Protein AF-A0A9W6GUS7-F1 (afdb_monomer_lite)

pLDDT: mean 94.88, std 3.99, range [69.62, 98.56]

Radius of gyration: 16.88 Å; chains: 1; bounding box: 33×35×52 Å

Foldseek 3Di:
DALCLLQVLLVVLVVVLVVLVVLLVVCVVCVPDPSCLQQVASPLSVVLNVLSNVLSVLSVVLSVLCVVLVQDDDPQLSVLQSQLSVLQSVLSVCCRRPVCCVVPNDPVSVVSNVSSVVSNCSSSVVSVVSSVVSVVVD

Structure (mmCIF, N/CA/C/O backbone):
data_AF-A0A9W6GUS7-F1
#
_entry.id   AF-A0A9W6GUS7-F1
#
loop_
_atom_site.group_PDB
_atom_site.id
_atom_site.type_symbol
_atom_site.label_atom_id
_atom_site.label_alt_id
_atom_site.label_comp_id
_atom_site.label_asym_id
_atom_site.label_entity_id
_atom_site.label_seq_id
_atom_site.pdbx_PDB_ins_code
_atom_site.Cartn_x
_atom_site.Cartn_y
_atom_site.Cartn_z
_atom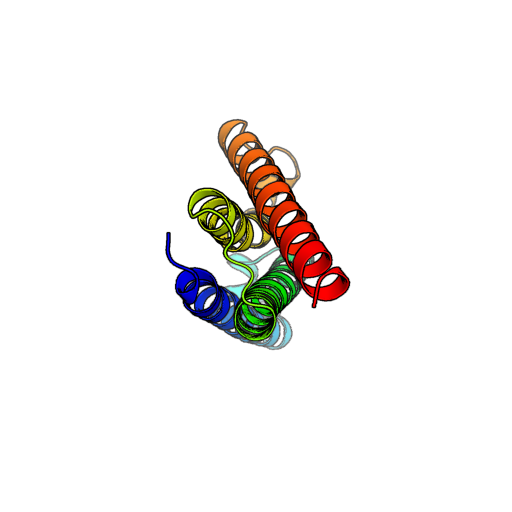_site.occupancy
_atom_site.B_iso_or_equiv
_atom_site.auth_seq_id
_atom_site.auth_comp_id
_atom_site.auth_asym_id
_atom_site.auth_atom_id
_atom_site.pdbx_PDB_model_num
ATOM 1 N N . MET A 1 1 ? -16.287 6.854 3.963 1.00 85.75 1 MET A N 1
ATOM 2 C CA . MET A 1 1 ? -15.880 5.491 3.563 1.00 85.75 1 MET A CA 1
ATOM 3 C C . MET A 1 1 ? -16.181 4.536 4.709 1.00 85.75 1 MET A C 1
ATOM 5 O O . MET A 1 1 ? -16.048 4.957 5.853 1.00 85.75 1 MET A O 1
ATOM 9 N N . SER A 1 2 ? -16.657 3.323 4.426 1.00 95.12 2 SER A N 1
ATOM 10 C CA . SER A 1 2 ? -17.028 2.323 5.440 1.00 95.12 2 SER A CA 1
ATOM 11 C C . SER A 1 2 ? -15.828 1.483 5.881 1.00 95.12 2 SER A C 1
ATOM 13 O O . SER A 1 2 ? -14.863 1.342 5.137 1.00 95.12 2 SER A O 1
ATOM 15 N N . LEU A 1 3 ? -15.918 0.852 7.057 1.00 95.06 3 LEU A N 1
ATOM 16 C CA . LEU A 1 3 ? -14.873 -0.046 7.567 1.00 95.06 3 LEU A CA 1
ATOM 17 C C . LEU A 1 3 ? -14.612 -1.249 6.643 1.00 95.06 3 LEU A C 1
ATOM 19 O O . LEU A 1 3 ? -13.474 -1.683 6.504 1.00 95.06 3 LEU A O 1
ATOM 23 N N . SER A 1 4 ? -15.646 -1.749 5.958 1.00 96.38 4 SER A N 1
ATOM 24 C CA . SER A 1 4 ? -15.526 -2.829 4.967 1.00 96.38 4 SER A CA 1
ATOM 25 C C . SER A 1 4 ? -14.575 -2.502 3.815 1.00 96.38 4 SER A C 1
ATOM 27 O O . SER A 1 4 ? -14.070 -3.420 3.171 1.00 96.38 4 SER A O 1
ATOM 29 N N . ALA A 1 5 ? -14.289 -1.221 3.571 1.00 97.38 5 ALA A N 1
ATOM 30 C CA . ALA A 1 5 ? -13.347 -0.825 2.541 1.00 97.38 5 ALA A CA 1
ATOM 31 C C . ALA A 1 5 ? -11.929 -1.345 2.809 1.00 97.38 5 ALA A C 1
ATOM 33 O O . ALA A 1 5 ? -11.251 -1.710 1.856 1.00 97.38 5 ALA A O 1
ATOM 34 N N . PHE A 1 6 ? -11.511 -1.474 4.074 1.00 97.38 6 PHE A N 1
ATOM 35 C CA . PHE A 1 6 ? -10.240 -2.122 4.397 1.00 97.38 6 PHE A CA 1
ATOM 36 C C . PHE A 1 6 ? -10.187 -3.560 3.871 1.00 97.38 6 PHE A C 1
ATOM 38 O O . PHE A 1 6 ? -9.228 -3.929 3.208 1.00 97.38 6 PHE A O 1
ATOM 45 N N . ALA A 1 7 ? -11.235 -4.358 4.081 1.00 97.69 7 ALA A N 1
ATOM 46 C CA . ALA A 1 7 ? -11.260 -5.738 3.597 1.00 97.69 7 ALA A CA 1
ATOM 47 C C . ALA A 1 7 ? -11.274 -5.819 2.061 1.00 97.69 7 ALA A C 1
ATOM 49 O O . ALA A 1 7 ? -10.556 -6.629 1.479 1.00 97.69 7 ALA A O 1
ATOM 50 N N . VAL A 1 8 ? -12.063 -4.964 1.399 1.00 98.38 8 VAL A N 1
ATOM 51 C CA . VAL A 1 8 ? -12.155 -4.943 -0.071 1.00 98.38 8 VAL A CA 1
ATOM 52 C C . VAL A 1 8 ? -10.824 -4.529 -0.693 1.00 98.38 8 VAL A C 1
ATOM 54 O O . VAL A 1 8 ? -10.319 -5.215 -1.576 1.00 98.38 8 VAL A O 1
ATOM 57 N N . VAL A 1 9 ? -10.228 -3.436 -0.217 1.00 98.19 9 VAL A N 1
ATOM 58 C CA . VAL A 1 9 ? -8.949 -2.945 -0.743 1.00 98.19 9 VAL A CA 1
ATOM 59 C C . VAL A 1 9 ? -7.814 -3.901 -0.376 1.00 98.19 9 VAL A C 1
ATOM 61 O O . VAL A 1 9 ? -6.960 -4.166 -1.212 1.00 98.19 9 VAL A O 1
ATOM 64 N N . GLY A 1 10 ? -7.855 -4.519 0.807 1.00 98.19 10 GLY A N 1
ATOM 65 C CA . GLY A 1 10 ? -6.908 -5.564 1.197 1.00 98.19 10 GLY A CA 1
ATOM 66 C C . GLY A 1 10 ? -6.946 -6.763 0.250 1.00 98.19 10 GLY A C 1
ATOM 67 O O . GLY A 1 10 ? -5.896 -7.254 -0.158 1.00 98.19 10 GLY A O 1
ATOM 68 N N . ALA A 1 11 ? -8.139 -7.188 -0.179 1.00 98.56 11 ALA A N 1
ATOM 69 C CA . ALA A 1 11 ? -8.291 -8.248 -1.173 1.00 98.56 11 ALA A CA 1
ATOM 70 C C . ALA A 1 11 ? -7.743 -7.843 -2.551 1.00 98.56 11 ALA A C 1
ATOM 72 O O . ALA A 1 11 ? -7.133 -8.671 -3.230 1.00 98.56 11 ALA A O 1
ATOM 73 N N . LEU A 1 12 ? -7.905 -6.578 -2.953 1.00 98.31 12 LEU A N 1
ATOM 74 C CA . LEU A 1 12 ? -7.318 -6.054 -4.190 1.00 98.31 12 LEU A CA 1
ATOM 75 C C . LEU A 1 12 ? -5.784 -6.030 -4.121 1.00 98.31 12 LEU A C 1
ATOM 77 O O . LEU A 1 12 ? -5.136 -6.560 -5.021 1.00 98.31 12 LEU A O 1
ATOM 81 N N . CYS A 1 13 ? -5.205 -5.496 -3.040 1.00 98.25 13 CYS A N 1
ATOM 82 C CA . CYS A 1 13 ? -3.757 -5.495 -2.811 1.00 98.25 13 CYS A CA 1
ATOM 83 C C . CYS A 1 13 ? -3.190 -6.922 -2.795 1.00 98.25 13 CYS A C 1
ATOM 85 O O . CYS A 1 13 ? -2.177 -7.187 -3.436 1.00 98.25 13 CYS A O 1
ATOM 87 N N . LEU A 1 14 ? -3.869 -7.866 -2.131 1.00 98.56 14 LEU A N 1
ATOM 88 C CA . LEU A 1 14 ? -3.460 -9.272 -2.116 1.00 98.56 14 LEU A CA 1
ATOM 89 C C . LEU A 1 14 ? -3.520 -9.894 -3.516 1.00 98.56 14 LEU A C 1
ATOM 91 O O . LEU A 1 14 ? -2.612 -10.621 -3.909 1.00 98.56 14 LEU A O 1
ATOM 95 N N . SER A 1 15 ? -4.570 -9.596 -4.281 1.00 98.56 15 SER A N 1
ATOM 96 C CA . SER A 1 15 ? -4.708 -10.092 -5.654 1.00 98.56 15 SER A CA 1
ATOM 97 C C . SER A 1 15 ? -3.572 -9.579 -6.541 1.00 98.56 15 SER A C 1
ATOM 99 O O . SER A 1 15 ? -2.974 -10.363 -7.275 1.00 98.56 15 SER A O 1
ATOM 101 N N . MET A 1 16 ? -3.218 -8.295 -6.421 1.00 98.06 16 MET A N 1
ATOM 102 C CA . MET A 1 16 ? -2.060 -7.715 -7.108 1.00 98.06 16 MET A CA 1
ATOM 103 C C . MET A 1 16 ? -0.749 -8.378 -6.682 1.00 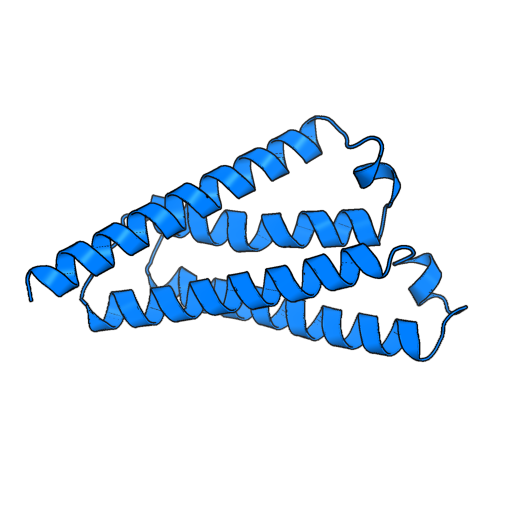98.06 16 MET A C 1
ATOM 105 O O . MET A 1 16 ? 0.024 -8.788 -7.545 1.00 98.06 16 MET A O 1
ATOM 109 N N . ALA A 1 17 ? -0.536 -8.593 -5.381 1.00 98.12 17 ALA A N 1
ATOM 110 C CA . ALA A 1 17 ? 0.644 -9.301 -4.893 1.00 98.12 17 ALA A CA 1
ATOM 111 C C . ALA A 1 17 ? 0.770 -10.710 -5.495 1.00 98.12 17 ALA A C 1
ATOM 113 O O . ALA A 1 17 ? 1.861 -11.118 -5.890 1.00 98.12 17 ALA A O 1
ATOM 114 N N . LEU A 1 18 ? -0.334 -11.456 -5.597 1.00 98.19 18 LEU A N 1
ATOM 115 C CA . LEU A 1 18 ? -0.338 -12.794 -6.196 1.00 98.19 18 LEU A CA 1
ATOM 116 C C . LEU A 1 18 ? -0.044 -12.753 -7.698 1.00 98.19 18 LEU A C 1
ATOM 118 O O . LEU A 1 18 ? 0.700 -13.600 -8.192 1.00 98.19 18 LEU A O 1
ATOM 122 N N . ILE A 1 19 ? -0.582 -11.767 -8.418 1.00 97.75 19 ILE A N 1
ATOM 123 C CA . ILE A 1 19 ? -0.244 -11.545 -9.829 1.00 97.75 19 ILE A CA 1
ATOM 124 C C . ILE A 1 19 ? 1.261 -11.290 -9.961 1.00 97.75 19 ILE A C 1
ATOM 126 O O . ILE A 1 19 ? 1.926 -11.957 -10.751 1.00 97.75 19 ILE A O 1
ATOM 130 N N . GLU A 1 20 ? 1.823 -10.395 -9.151 1.00 97.06 20 GLU A N 1
ATOM 131 C CA . GLU A 1 20 ? 3.254 -10.079 -9.175 1.00 97.06 20 GLU A CA 1
ATOM 132 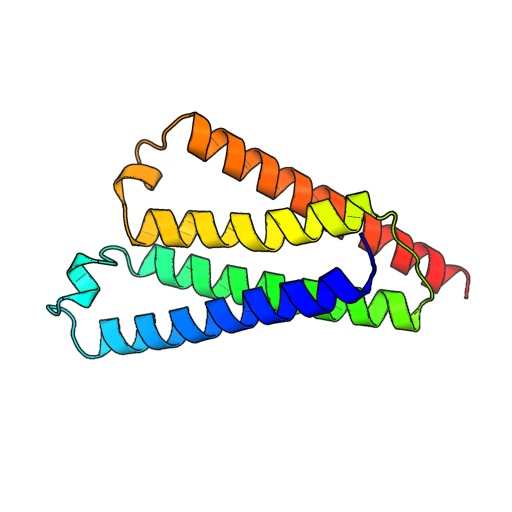C C . GLU A 1 20 ? 4.137 -11.274 -8.805 1.00 97.06 20 GLU A C 1
ATOM 134 O O . GLU A 1 20 ? 5.199 -11.452 -9.402 1.00 97.06 20 GLU A O 1
ATOM 139 N N . ALA A 1 21 ? 3.679 -12.152 -7.908 1.00 97.06 21 ALA A N 1
ATOM 140 C CA . ALA A 1 21 ? 4.365 -13.408 -7.613 1.00 97.06 21 ALA A CA 1
ATOM 141 C C . ALA A 1 21 ? 4.489 -14.290 -8.867 1.00 97.06 21 ALA A C 1
ATOM 143 O O . ALA A 1 21 ? 5.571 -14.799 -9.166 1.00 97.06 21 ALA A O 1
ATOM 144 N N . TRP A 1 22 ? 3.412 -14.427 -9.645 1.00 97.19 22 TRP A N 1
ATOM 145 C CA . TRP A 1 22 ? 3.444 -15.170 -10.908 1.00 97.19 22 TRP A CA 1
ATOM 146 C C . TRP A 1 22 ? 4.310 -14.489 -11.971 1.00 97.19 22 TRP A C 1
ATOM 148 O O . TRP A 1 22 ? 5.021 -15.179 -12.704 1.00 97.19 22 TRP A O 1
ATOM 158 N N . LEU A 1 23 ? 4.316 -13.153 -12.030 1.00 94.88 23 LEU A N 1
ATOM 159 C CA . LEU A 1 23 ? 5.215 -12.409 -12.919 1.00 94.88 23 LEU A CA 1
ATOM 160 C C . LEU A 1 23 ? 6.687 -12.666 -12.561 1.00 94.88 23 LEU A C 1
ATOM 162 O O . LEU A 1 23 ? 7.499 -12.916 -13.451 1.00 94.88 23 LEU A O 1
ATOM 166 N N . LEU A 1 24 ? 7.030 -12.682 -11.272 1.00 95.12 24 LEU A N 1
ATOM 167 C CA . LEU A 1 24 ? 8.378 -13.008 -10.798 1.00 95.12 24 LEU A CA 1
ATOM 168 C C . LEU A 1 24 ? 8.785 -14.441 -11.162 1.00 95.12 24 LEU A C 1
ATOM 170 O O . LEU A 1 24 ? 9.889 -14.646 -11.669 1.00 95.12 24 LEU A O 1
ATOM 174 N N . VAL A 1 25 ? 7.892 -15.418 -10.972 1.00 94.88 25 VAL A N 1
ATOM 175 C CA . VAL A 1 25 ? 8.122 -16.808 -11.408 1.00 94.88 25 VAL A CA 1
ATOM 176 C C . VAL A 1 25 ? 8.373 -16.867 -12.918 1.00 94.88 25 VAL A C 1
ATOM 178 O O . VAL A 1 25 ? 9.335 -17.500 -13.355 1.00 94.88 25 VAL A O 1
ATOM 181 N N . GLY A 1 26 ? 7.572 -16.157 -13.717 1.00 93.00 26 GLY A N 1
ATOM 182 C CA . GLY A 1 26 ? 7.755 -16.073 -15.168 1.00 93.00 26 GLY A CA 1
ATOM 183 C C . GLY A 1 26 ? 9.102 -15.463 -15.576 1.00 93.00 26 GLY A C 1
ATOM 184 O O . GLY A 1 26 ? 9.772 -15.985 -16.467 1.00 93.00 26 GLY A O 1
ATOM 185 N N . LEU A 1 27 ? 9.540 -14.397 -14.899 1.00 91.94 27 LEU A N 1
ATOM 186 C CA . LEU A 1 27 ? 10.835 -13.748 -15.156 1.00 91.94 27 LEU A CA 1
ATOM 187 C C . LEU A 1 27 ? 12.025 -14.654 -14.815 1.00 91.94 27 LEU A C 1
ATOM 189 O O . LEU A 1 27 ? 13.058 -14.603 -15.488 1.00 91.94 27 LEU A O 1
ATOM 193 N N . LEU A 1 28 ? 11.892 -15.483 -13.778 1.00 89.81 28 LEU A N 1
ATOM 194 C CA . LEU A 1 28 ? 12.901 -16.479 -13.417 1.00 89.81 28 LEU A CA 1
ATOM 195 C C . LEU A 1 28 ? 12.948 -17.630 -14.428 1.00 89.81 28 LEU A C 1
ATOM 197 O O . LEU A 1 28 ? 14.036 -18.076 -14.783 1.00 89.81 28 LEU A O 1
ATOM 201 N N . ALA A 1 29 ? 11.790 -18.075 -14.918 1.00 91.06 29 ALA A N 1
ATOM 202 C CA . ALA A 1 29 ? 11.688 -19.172 -15.878 1.00 91.06 29 ALA A CA 1
ATOM 203 C C . ALA A 1 29 ? 12.163 -18.799 -17.295 1.00 91.06 29 ALA A C 1
ATOM 205 O O . ALA A 1 29 ? 12.560 -19.674 -18.061 1.00 91.06 29 ALA A O 1
ATOM 206 N N . SER A 1 30 ? 12.104 -17.522 -17.685 1.00 88.44 30 SER A N 1
ATOM 207 C CA . SER A 1 30 ? 12.495 -17.072 -19.032 1.00 88.44 30 SER A CA 1
ATOM 208 C C . SER A 1 30 ? 13.222 -15.724 -18.998 1.00 88.44 30 SER A C 1
ATOM 210 O O . SER A 1 30 ? 12.610 -14.686 -19.267 1.00 88.44 30 SER A O 1
ATOM 212 N N . PRO A 1 31 ? 14.537 -15.724 -18.701 1.00 79.50 31 PRO A N 1
ATOM 213 C CA . PRO A 1 31 ? 15.307 -14.498 -18.516 1.00 79.50 31 PRO A CA 1
ATOM 214 C C . PRO A 1 31 ? 15.373 -13.582 -19.739 1.00 79.50 31 PRO A C 1
ATOM 216 O O . PRO A 1 31 ? 15.369 -12.372 -19.562 1.00 79.50 31 PRO A O 1
ATOM 219 N N . ASP A 1 32 ? 15.342 -14.136 -20.952 1.00 84.44 32 ASP A N 1
ATOM 220 C CA . ASP A 1 32 ? 15.390 -13.373 -22.211 1.00 84.44 32 ASP A CA 1
ATOM 221 C C . ASP A 1 32 ? 14.010 -13.238 -22.886 1.00 84.44 32 ASP A C 1
ATOM 223 O O . ASP A 1 32 ? 13.891 -12.852 -24.053 1.00 84.44 32 ASP A O 1
ATOM 227 N N . GLY A 1 33 ? 12.941 -13.586 -22.162 1.00 86.69 33 GLY A N 1
ATOM 228 C CA . GLY A 1 33 ? 11.576 -13.593 -22.679 1.00 86.69 33 GLY A CA 1
ATOM 229 C C . GLY A 1 33 ? 10.962 -12.199 -22.841 1.00 86.69 33 GLY A C 1
ATOM 230 O O . GLY A 1 33 ? 11.455 -11.194 -22.328 1.00 86.69 33 GLY A O 1
ATOM 231 N N . MET A 1 34 ? 9.802 -12.143 -23.503 1.00 88.44 34 MET A N 1
ATOM 232 C CA . MET A 1 34 ? 9.004 -10.914 -23.658 1.00 88.44 34 MET A CA 1
ATOM 233 C C . MET A 1 34 ? 8.722 -10.222 -22.315 1.00 88.44 34 MET A C 1
ATOM 235 O O . MET A 1 34 ? 8.711 -8.996 -22.243 1.00 88.44 34 MET A O 1
ATOM 239 N N . LEU A 1 35 ? 8.557 -10.998 -21.241 1.00 87.44 35 LEU A N 1
ATOM 240 C CA . LEU A 1 35 ? 8.289 -10.473 -19.907 1.00 87.44 35 LEU A CA 1
ATOM 241 C C . LEU A 1 35 ? 9.455 -9.641 -19.350 1.00 87.44 35 LEU A C 1
ATOM 243 O O . LEU A 1 35 ? 9.212 -8.608 -18.738 1.00 87.44 35 LEU A O 1
ATOM 247 N N . GLN A 1 36 ? 10.706 -10.021 -19.630 1.00 90.62 36 GLN A N 1
ATOM 248 C CA . GLN A 1 36 ? 11.882 -9.245 -19.221 1.00 90.62 36 GLN A CA 1
ATOM 249 C C . GLN A 1 36 ? 11.947 -7.887 -19.936 1.00 90.62 36 GLN A C 1
ATOM 251 O O . GLN A 1 36 ? 12.478 -6.930 -19.381 1.00 90.62 36 GLN A O 1
ATOM 256 N N . ARG A 1 37 ? 11.386 -7.772 -21.148 1.00 88.94 37 ARG A N 1
ATOM 257 C CA . ARG A 1 37 ? 11.287 -6.485 -21.858 1.00 88.94 37 ARG A CA 1
ATOM 258 C C . ARG A 1 37 ? 10.228 -5.567 -21.250 1.00 88.94 37 ARG A C 1
ATOM 260 O O . ARG A 1 37 ? 10.399 -4.357 -21.289 1.00 88.94 37 ARG A O 1
ATOM 267 N N . LEU A 1 38 ? 9.149 -6.140 -20.713 1.00 90.31 38 LEU A N 1
ATOM 268 C CA . LEU A 1 38 ? 8.067 -5.393 -20.064 1.00 90.31 38 LEU A CA 1
ATOM 269 C C . LEU A 1 38 ? 8.404 -5.003 -18.622 1.00 90.31 38 LEU A C 1
ATOM 271 O O . LEU A 1 38 ? 7.988 -3.946 -18.165 1.00 90.31 38 LEU A O 1
ATOM 275 N N . LEU A 1 39 ? 9.134 -5.860 -17.908 1.00 91.94 39 LEU A N 1
ATOM 276 C CA . LEU A 1 39 ? 9.520 -5.681 -16.507 1.00 91.94 39 LEU A CA 1
ATOM 277 C C . LEU A 1 39 ? 11.044 -5.814 -16.379 1.00 91.94 39 LEU A C 1
ATOM 279 O O . LEU A 1 39 ? 11.543 -6.795 -15.816 1.00 91.94 39 LEU A O 1
ATOM 283 N N . PRO A 1 40 ? 11.806 -4.850 -16.927 1.00 90.38 40 PRO A N 1
ATOM 284 C CA . PRO A 1 40 ? 13.263 -4.917 -16.959 1.00 90.38 40 PRO A CA 1
ATOM 285 C C . PRO A 1 40 ? 13.887 -4.958 -15.562 1.00 90.38 40 PRO A C 1
ATOM 287 O O . PRO A 1 40 ? 14.922 -5.601 -15.368 1.00 90.38 40 PRO A O 1
ATOM 290 N N . ASN A 1 41 ? 13.266 -4.314 -14.571 1.00 91.38 41 ASN A N 1
ATOM 291 C CA . ASN A 1 41 ? 13.834 -4.206 -13.236 1.00 91.38 41 ASN A CA 1
ATOM 292 C C . ASN A 1 41 ? 13.121 -5.109 -12.220 1.00 91.38 41 ASN A C 1
ATOM 294 O O . ASN A 1 41 ? 12.182 -4.719 -11.525 1.00 91.38 41 ASN A O 1
ATOM 298 N N . ARG A 1 42 ? 13.658 -6.324 -12.079 1.00 91.38 42 ARG A N 1
ATOM 299 C CA . ARG A 1 42 ? 13.180 -7.335 -11.123 1.00 91.38 42 ARG A CA 1
ATOM 300 C C . ARG A 1 42 ? 13.229 -6.861 -9.672 1.00 91.38 42 ARG A C 1
ATOM 302 O O . ARG A 1 42 ? 12.368 -7.239 -8.888 1.00 91.38 42 ARG A O 1
ATOM 309 N N . SER A 1 43 ? 14.227 -6.054 -9.305 1.00 93.50 43 SER A N 1
ATOM 310 C CA . SER A 1 43 ? 14.393 -5.611 -7.916 1.00 93.50 43 SER A CA 1
ATOM 311 C C . SER A 1 43 ? 13.243 -4.715 -7.462 1.00 93.50 43 SER A C 1
ATOM 313 O O . SER A 1 43 ? 12.774 -4.856 -6.335 1.00 93.50 43 SER A O 1
ATOM 315 N N . ASP A 1 44 ? 12.740 -3.856 -8.352 1.00 95.38 44 ASP A N 1
ATOM 316 C CA . ASP A 1 44 ? 11.597 -2.993 -8.059 1.00 95.38 44 ASP A CA 1
ATOM 317 C C . ASP A 1 44 ? 10.270 -3.761 -8.135 1.00 95.38 44 ASP A C 1
ATOM 319 O O . ASP A 1 44 ? 9.375 -3.491 -7.339 1.00 95.38 44 ASP A O 1
ATOM 323 N N . LEU A 1 45 ? 10.172 -4.804 -8.971 1.00 96.38 45 LEU A N 1
ATOM 324 C CA . LEU A 1 45 ? 9.016 -5.708 -8.952 1.00 96.38 45 LEU A CA 1
ATOM 325 C C . LEU A 1 45 ? 8.912 -6.475 -7.625 1.00 96.38 45 LEU A C 1
ATOM 327 O O . LEU A 1 45 ? 7.835 -6.553 -7.046 1.00 96.38 45 LEU A O 1
ATOM 331 N N . VAL A 1 46 ? 10.029 -6.994 -7.100 1.00 97.06 46 VAL A N 1
ATOM 332 C CA . VAL A 1 46 ? 10.054 -7.645 -5.775 1.00 97.06 46 VAL A CA 1
ATOM 333 C C . VAL A 1 46 ? 9.667 -6.659 -4.670 1.00 97.06 46 VAL A C 1
ATOM 335 O O . VAL A 1 46 ? 8.936 -7.028 -3.753 1.00 97.06 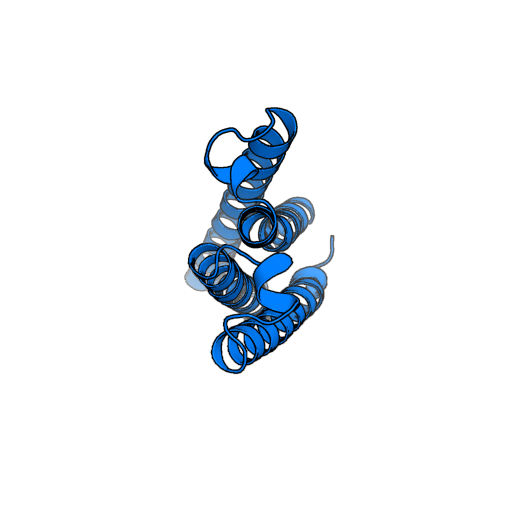46 VAL A O 1
ATOM 338 N N . ARG A 1 47 ? 10.128 -5.404 -4.751 1.00 96.62 47 ARG A N 1
ATOM 339 C CA . ARG A 1 47 ? 9.733 -4.354 -3.796 1.00 96.62 47 ARG A CA 1
ATOM 340 C C . ARG A 1 47 ? 8.234 -4.082 -3.853 1.00 96.62 47 ARG A C 1
ATOM 342 O O . ARG A 1 47 ? 7.613 -4.039 -2.798 1.00 96.62 47 ARG A O 1
ATOM 349 N N . SER A 1 48 ? 7.670 -3.955 -5.055 1.00 97.56 48 SER A N 1
ATOM 350 C CA . SER A 1 48 ? 6.226 -3.794 -5.253 1.00 97.56 48 SER A CA 1
ATOM 351 C C . SER A 1 48 ? 5.444 -4.962 -4.651 1.00 97.56 48 SER A C 1
ATOM 353 O O . SER A 1 48 ? 4.537 -4.737 -3.852 1.00 97.56 48 SER A O 1
ATOM 355 N N . HIS A 1 49 ? 5.892 -6.194 -4.906 1.00 97.88 49 HIS A N 1
ATOM 356 C CA . HIS A 1 49 ? 5.242 -7.411 -4.426 1.00 97.88 49 HIS A CA 1
ATOM 357 C C . HIS A 1 49 ? 5.195 -7.481 -2.899 1.00 97.88 49 HIS A C 1
ATOM 359 O O . HIS A 1 49 ? 4.138 -7.718 -2.308 1.00 97.88 49 HIS A O 1
ATOM 365 N N . ILE A 1 50 ? 6.342 -7.257 -2.250 1.00 97.94 50 ILE A N 1
ATOM 366 C CA . ILE A 1 50 ? 6.436 -7.268 -0.787 1.00 97.94 50 ILE A CA 1
ATOM 367 C C . ILE A 1 50 ? 5.588 -6.140 -0.197 1.00 97.94 50 ILE A C 1
ATOM 369 O O . ILE A 1 50 ? 4.884 -6.360 0.787 1.00 97.94 50 ILE A O 1
ATOM 373 N N . ASP A 1 51 ? 5.617 -4.950 -0.796 1.00 97.25 51 ASP A N 1
ATOM 374 C CA . ASP A 1 51 ? 4.858 -3.810 -0.288 1.00 97.25 51 ASP A CA 1
ATOM 375 C C . ASP A 1 51 ? 3.340 -4.028 -0.457 1.00 97.25 51 ASP A C 1
ATOM 377 O O . ASP A 1 51 ? 2.589 -3.818 0.493 1.00 97.25 51 ASP A O 1
ATOM 381 N N . TYR A 1 52 ? 2.870 -4.601 -1.574 1.00 98.31 52 TYR A N 1
ATOM 382 C CA . TYR A 1 52 ? 1.467 -5.021 -1.718 1.00 98.31 52 TYR A CA 1
ATOM 383 C C . TYR A 1 52 ? 1.053 -6.074 -0.682 1.00 98.31 52 TYR A C 1
ATOM 385 O O . TYR A 1 52 ? -0.045 -5.968 -0.127 1.00 98.31 52 TYR A O 1
ATOM 393 N N . LEU A 1 53 ? 1.906 -7.065 -0.386 1.00 98.12 53 LEU A N 1
ATOM 394 C CA . LEU A 1 53 ? 1.634 -8.050 0.671 1.00 98.12 53 LEU A CA 1
ATOM 395 C C . LEU A 1 53 ? 1.498 -7.381 2.042 1.00 98.12 53 LEU A C 1
ATOM 397 O O . LEU A 1 53 ? 0.558 -7.681 2.782 1.00 98.12 53 LEU A O 1
ATOM 401 N N . MET A 1 54 ? 2.405 -6.460 2.371 1.00 97.88 54 MET A N 1
ATOM 402 C CA . MET A 1 54 ? 2.377 -5.729 3.638 1.00 97.88 54 MET A CA 1
ATOM 403 C C . MET A 1 54 ? 1.143 -4.829 3.746 1.00 97.88 54 MET A C 1
ATOM 405 O O . MET A 1 54 ? 0.470 -4.831 4.778 1.00 97.88 54 MET A O 1
ATOM 409 N N . MET A 1 55 ? 0.791 -4.118 2.673 1.00 97.94 55 MET A N 1
ATOM 410 C CA . MET A 1 55 ? -0.409 -3.282 2.628 1.00 97.94 55 MET A CA 1
ATOM 411 C C . MET A 1 55 ? -1.687 -4.116 2.759 1.00 97.94 55 MET A C 1
ATOM 413 O O . MET A 1 55 ? -2.574 -3.757 3.536 1.00 97.94 55 MET A O 1
ATOM 417 N N . ALA A 1 56 ? -1.771 -5.262 2.077 1.00 98.38 56 ALA A N 1
ATOM 418 C CA . ALA A 1 56 ? -2.891 -6.188 2.228 1.00 98.38 56 ALA A CA 1
ATOM 419 C C . ALA A 1 56 ? -3.016 -6.694 3.673 1.00 98.38 56 ALA A C 1
ATOM 421 O O . ALA A 1 56 ? -4.107 -6.659 4.250 1.00 98.38 56 ALA A O 1
ATOM 422 N N . LEU A 1 57 ? -1.897 -7.108 4.277 1.00 98.31 57 LEU A N 1
ATOM 423 C CA . LEU A 1 57 ? -1.852 -7.569 5.662 1.00 98.31 57 LEU A CA 1
ATOM 424 C C . LEU A 1 57 ? -2.330 -6.483 6.630 1.00 98.31 57 LEU A C 1
ATOM 426 O O . LEU A 1 57 ? -3.167 -6.759 7.489 1.00 98.31 57 LEU A O 1
ATOM 430 N N . PHE A 1 58 ? -1.847 -5.249 6.478 1.00 97.94 58 PHE A N 1
ATOM 431 C CA . PHE A 1 58 ? -2.278 -4.127 7.310 1.00 97.94 58 PHE A CA 1
ATOM 432 C C . PHE A 1 58 ? -3.765 -3.840 7.147 1.00 97.94 58 PHE A C 1
ATOM 434 O O . PHE A 1 58 ? -4.469 -3.724 8.146 1.00 97.94 58 PHE A O 1
ATOM 441 N N . LEU A 1 59 ? -4.287 -3.795 5.925 1.00 98.38 59 LEU A N 1
ATOM 442 C CA . LEU A 1 59 ? -5.712 -3.552 5.711 1.00 98.38 59 LEU A CA 1
ATOM 443 C C . LEU A 1 59 ? -6.587 -4.633 6.370 1.00 98.38 59 LEU A C 1
ATOM 445 O O . LEU A 1 59 ? -7.535 -4.299 7.085 1.00 98.38 59 LEU A O 1
ATOM 449 N N . PHE A 1 60 ? -6.249 -5.917 6.221 1.00 98.56 60 PHE A N 1
ATOM 450 C CA . PHE A 1 60 ? -6.985 -6.994 6.893 1.00 98.56 60 PHE A CA 1
ATOM 451 C C . PHE A 1 60 ? -6.847 -6.948 8.419 1.00 98.56 60 PHE A C 1
ATOM 453 O O . PHE A 1 60 ? -7.845 -7.109 9.128 1.00 98.56 60 PHE A O 1
ATOM 460 N N . ALA A 1 61 ? -5.643 -6.687 8.932 1.00 98.06 61 ALA A N 1
ATOM 461 C CA . ALA A 1 61 ? -5.398 -6.573 10.365 1.00 98.06 61 ALA A CA 1
ATOM 462 C C . ALA A 1 61 ? -6.197 -5.415 10.975 1.00 98.06 61 ALA A C 1
ATOM 464 O O . ALA A 1 61 ? -6.892 -5.607 11.969 1.00 98.06 61 ALA A O 1
ATOM 465 N N . PHE A 1 62 ? -6.176 -4.235 10.356 1.00 97.81 62 PHE A N 1
ATOM 466 C CA . PHE A 1 62 ? -6.920 -3.068 10.827 1.00 97.81 62 PHE A CA 1
ATOM 467 C C . PHE A 1 62 ? -8.432 -3.273 10.721 1.00 97.81 62 PHE A C 1
ATOM 469 O O . PHE A 1 62 ? -9.157 -2.901 11.641 1.00 97.81 62 PHE A O 1
ATOM 476 N N . TYR A 1 63 ? -8.919 -3.927 9.661 1.00 98.06 63 TYR A N 1
ATOM 477 C CA . TYR A 1 63 ? -10.322 -4.334 9.573 1.00 98.06 63 TYR A CA 1
ATOM 478 C C . TYR A 1 63 ? -10.732 -5.209 10.767 1.00 98.06 63 TYR A C 1
ATOM 480 O O . TYR A 1 63 ? -11.712 -4.903 11.454 1.00 98.06 63 TYR A O 1
ATOM 488 N N . GLY A 1 64 ? -9.966 -6.269 11.043 1.00 97.56 64 GLY A N 1
ATOM 489 C CA . GLY A 1 64 ? -10.225 -7.189 12.149 1.00 97.56 64 GLY A CA 1
ATOM 490 C C . GLY A 1 64 ? -10.127 -6.510 13.514 1.00 97.56 64 GLY A C 1
ATOM 491 O O . GLY A 1 64 ? -11.044 -6.615 14.325 1.00 97.56 64 GLY A O 1
ATOM 492 N N . LEU A 1 65 ? -9.061 -5.750 13.754 1.00 97.44 65 LEU A N 1
ATOM 493 C CA . LEU A 1 65 ? -8.827 -5.057 15.020 1.00 97.44 65 LEU A CA 1
ATOM 494 C C . LEU A 1 65 ? -9.879 -3.981 15.300 1.00 97.44 65 LEU A C 1
ATOM 496 O O . LEU A 1 65 ? -10.363 -3.890 16.427 1.00 97.44 65 LEU A O 1
ATOM 500 N N . CYS A 1 66 ? -10.299 -3.203 14.298 1.00 96.50 66 CYS A N 1
ATOM 501 C CA . CYS A 1 66 ? -11.406 -2.258 14.460 1.00 96.50 66 CYS A CA 1
ATOM 502 C C . CYS A 1 66 ? -12.721 -2.974 14.793 1.00 96.50 66 CYS A C 1
ATOM 504 O O . CYS A 1 66 ? -13.469 -2.511 15.654 1.00 96.50 66 CYS A O 1
ATOM 506 N N . ARG A 1 67 ? -12.995 -4.121 14.155 1.00 95.69 67 ARG A N 1
ATOM 507 C CA . ARG A 1 67 ? -14.180 -4.943 14.454 1.00 95.69 67 ARG A CA 1
ATOM 508 C C . ARG A 1 67 ? -14.152 -5.501 15.878 1.00 95.69 67 ARG A C 1
ATOM 510 O O . ARG A 1 67 ? -15.185 -5.469 16.536 1.00 95.69 67 ARG A O 1
ATOM 517 N N . LEU A 1 68 ? -13.000 -5.985 16.340 1.00 95.31 68 LEU A N 1
ATOM 518 C CA . LEU A 1 68 ? -12.832 -6.577 17.671 1.00 95.31 68 LEU A CA 1
ATOM 519 C C . LEU A 1 68 ? -12.878 -5.532 18.793 1.00 95.31 68 LEU A C 1
ATOM 521 O O . LEU A 1 68 ? -13.521 -5.756 19.809 1.00 95.31 68 LEU A O 1
ATOM 525 N N . SER A 1 69 ? -12.226 -4.384 18.602 1.00 94.00 69 SER A N 1
ATOM 526 C CA . SER A 1 69 ? -12.156 -3.307 19.607 1.00 94.00 69 SER A CA 1
ATOM 527 C C . SER A 1 69 ? -13.364 -2.362 19.597 1.00 94.00 69 SER A C 1
ATOM 529 O O . SER A 1 69 ? -13.483 -1.495 20.463 1.00 94.00 69 SER A O 1
ATOM 531 N N . GLY A 1 70 ? -14.228 -2.447 18.581 1.00 92.50 70 GLY A N 1
ATOM 532 C CA . GLY A 1 70 ? -15.277 -1.454 18.339 1.00 92.50 70 GLY A CA 1
ATOM 533 C C . GLY A 1 70 ? -14.736 -0.072 17.941 1.00 92.50 70 GLY A C 1
ATOM 534 O O . GLY A 1 70 ? -15.472 0.9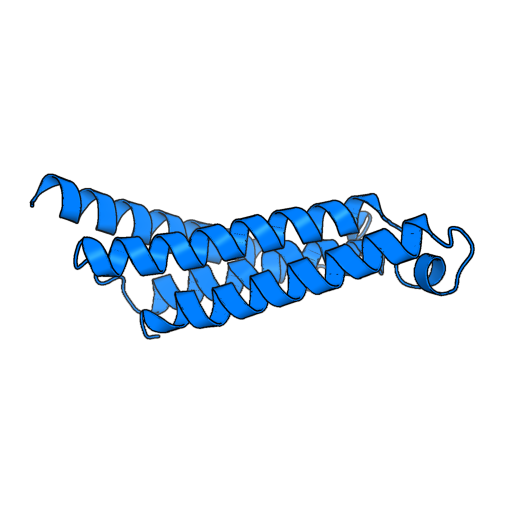16 17.998 1.00 92.50 70 GLY A O 1
ATOM 535 N N . ALA A 1 71 ? -13.458 0.032 17.556 1.00 94.31 71 ALA A N 1
ATOM 536 C CA . ALA A 1 71 ? -12.882 1.274 17.060 1.00 94.31 71 ALA A CA 1
ATOM 537 C C . ALA A 1 71 ? -13.529 1.674 15.725 1.00 94.31 71 ALA A C 1
ATOM 539 O O . ALA A 1 71 ? -13.548 0.906 14.763 1.00 94.31 71 ALA A O 1
ATOM 540 N N . ALA A 1 72 ? -14.028 2.908 15.664 1.00 93.38 72 ALA A N 1
ATOM 541 C CA . ALA A 1 72 ? -14.712 3.464 14.503 1.00 93.38 72 ALA A CA 1
ATOM 542 C C . ALA A 1 72 ? -13.902 4.634 13.912 1.00 93.38 72 ALA A C 1
ATOM 544 O O . ALA A 1 72 ? -14.186 5.793 14.230 1.00 93.38 72 ALA A O 1
ATOM 545 N N . PRO A 1 73 ? -12.861 4.363 13.098 1.00 95.00 73 PRO A N 1
ATOM 546 C CA . PRO A 1 73 ? -12.092 5.419 12.451 1.00 95.00 73 PRO A CA 1
ATOM 547 C C . PRO A 1 73 ? -12.970 6.242 11.506 1.00 95.00 73 PRO A C 1
ATOM 549 O O . PRO A 1 73 ? -13.884 5.730 10.856 1.00 95.00 73 PRO A O 1
ATOM 552 N N . GLN A 1 74 ? -12.673 7.539 11.416 1.00 96.88 74 GLN A N 1
ATOM 553 C CA . GLN A 1 74 ? -13.387 8.442 10.521 1.00 96.88 74 GLN A CA 1
ATOM 554 C C . GLN A 1 74 ? -13.183 8.027 9.058 1.00 96.88 74 GLN A C 1
ATOM 556 O O . GLN A 1 74 ? -12.112 7.572 8.659 1.00 96.88 74 GLN A O 1
ATOM 561 N N . GLY A 1 75 ? -14.206 8.227 8.225 1.00 96.69 75 GLY A N 1
ATOM 562 C CA . GLY A 1 75 ? -14.208 7.719 6.853 1.00 96.69 75 GLY A CA 1
ATOM 563 C C . GLY A 1 75 ? -13.065 8.227 5.964 1.00 96.69 75 GLY A C 1
ATOM 564 O O . GLY A 1 75 ? -12.693 7.526 5.028 1.00 96.69 75 GLY A O 1
ATOM 565 N N . TRP A 1 76 ? -12.508 9.408 6.235 1.00 96.81 76 TRP A N 1
ATOM 566 C CA . TRP A 1 76 ? -11.368 9.944 5.483 1.00 96.81 76 TRP A CA 1
ATOM 567 C C . TRP A 1 76 ? -10.037 9.280 5.874 1.00 96.81 76 TRP A C 1
ATOM 569 O O . TRP A 1 76 ? -9.171 9.143 5.018 1.00 96.81 76 TRP A O 1
ATOM 579 N N . LEU A 1 77 ? -9.892 8.795 7.116 1.00 97.44 77 LEU A N 1
ATOM 580 C CA . LEU A 1 77 ? -8.724 8.015 7.551 1.00 97.44 77 LEU A CA 1
ATOM 581 C C . LEU A 1 77 ? -8.674 6.671 6.832 1.00 97.44 77 LEU A C 1
ATOM 583 O O . LEU A 1 77 ? -7.631 6.270 6.322 1.00 97.44 77 LEU A O 1
ATOM 587 N N . ILE A 1 78 ? -9.835 6.015 6.736 1.00 97.81 78 ILE A N 1
ATOM 588 C CA . ILE A 1 78 ? -10.000 4.774 5.975 1.00 97.81 78 ILE A CA 1
ATOM 589 C C . ILE A 1 78 ? -9.653 5.020 4.503 1.00 97.81 78 ILE A C 1
ATOM 591 O O . ILE A 1 78 ? -8.913 4.240 3.909 1.00 97.81 78 ILE A O 1
ATOM 595 N N . ALA A 1 79 ? -10.154 6.118 3.928 1.00 97.44 79 ALA A N 1
ATOM 596 C CA . ALA A 1 79 ? -9.858 6.490 2.549 1.00 97.44 79 ALA A CA 1
ATOM 597 C C . ALA A 1 79 ? -8.365 6.750 2.322 1.00 97.44 79 ALA A C 1
ATOM 599 O O . ALA A 1 79 ? -7.817 6.235 1.354 1.00 97.44 79 ALA A O 1
ATOM 600 N N . GLY A 1 80 ? -7.702 7.485 3.221 1.00 96.94 80 GLY A N 1
ATOM 601 C CA . GLY A 1 80 ? -6.269 7.766 3.131 1.00 96.94 80 GLY A CA 1
ATOM 602 C C . GLY A 1 80 ? -5.415 6.500 3.193 1.00 96.94 80 GLY A C 1
ATOM 603 O O . GLY A 1 80 ? -4.562 6.297 2.331 1.00 96.94 80 GLY A O 1
ATOM 604 N N . ALA A 1 81 ? -5.708 5.611 4.148 1.00 97.44 81 ALA A N 1
ATOM 605 C CA . ALA A 1 81 ? -5.040 4.317 4.262 1.00 97.44 81 ALA A CA 1
ATOM 606 C C . ALA A 1 81 ? -5.251 3.446 3.014 1.00 97.44 81 ALA A C 1
ATOM 608 O O . ALA A 1 81 ? -4.290 2.908 2.481 1.00 97.44 81 ALA A O 1
ATOM 609 N N . CYS A 1 82 ? -6.484 3.345 2.506 1.00 97.56 82 CYS A N 1
ATOM 610 C CA . CYS A 1 82 ? -6.780 2.563 1.302 1.00 97.56 82 CYS A CA 1
ATOM 611 C C . CYS A 1 82 ? -6.131 3.146 0.042 1.00 97.56 82 CYS A C 1
ATOM 613 O O . CYS A 1 82 ? -5.598 2.401 -0.774 1.00 97.56 82 CYS A O 1
ATOM 615 N N . PHE A 1 83 ? -6.185 4.470 -0.122 1.00 96.69 83 PHE A N 1
ATOM 616 C CA . PHE A 1 83 ? -5.573 5.154 -1.255 1.00 96.69 83 PHE A CA 1
ATOM 617 C C . PHE A 1 83 ? -4.082 4.846 -1.298 1.00 96.69 83 PHE A C 1
ATOM 619 O O . PHE A 1 83 ? -3.585 4.294 -2.279 1.00 96.69 83 PHE A O 1
ATOM 626 N N . GLY A 1 84 ? -3.363 5.139 -0.221 1.00 95.12 84 GLY A N 1
ATOM 627 C CA . GLY A 1 84 ? -1.929 4.949 -0.269 1.00 95.12 84 GLY A CA 1
ATOM 628 C C . GLY A 1 84 ? -1.494 3.479 -0.193 1.00 95.12 84 GLY A C 1
ATOM 629 O O . GLY A 1 84 ? -0.470 3.145 -0.779 1.00 95.12 84 GLY A O 1
ATOM 630 N N . ALA A 1 85 ? -2.301 2.573 0.373 1.00 96.50 85 ALA A N 1
ATOM 631 C CA . ALA A 1 85 ? -2.072 1.127 0.280 1.00 96.50 85 ALA A CA 1
ATOM 632 C C . ALA A 1 85 ? -2.074 0.594 -1.166 1.00 96.50 85 ALA A C 1
ATOM 634 O O . ALA A 1 85 ? -1.379 -0.377 -1.458 1.00 96.50 85 ALA A O 1
ATOM 635 N N . CYS A 1 86 ? -2.820 1.227 -2.076 1.00 95.12 86 CYS A N 1
ATOM 636 C CA . CYS A 1 86 ? -2.766 0.909 -3.503 1.00 95.12 86 CYS A CA 1
ATOM 637 C C . CYS A 1 86 ? -1.604 1.626 -4.200 1.00 95.12 86 CYS A C 1
ATOM 639 O O . CYS A 1 86 ? -0.844 1.012 -4.943 1.00 95.12 86 CYS A O 1
ATOM 641 N N . PHE A 1 87 ? -1.474 2.938 -3.989 1.00 94.38 87 PHE A N 1
ATOM 642 C CA . PHE A 1 87 ? -0.576 3.768 -4.796 1.00 94.38 87 PHE A CA 1
ATOM 643 C C . PHE A 1 87 ? 0.901 3.686 -4.383 1.00 94.38 87 PHE A C 1
ATOM 645 O O . PHE A 1 87 ? 1.763 3.873 -5.241 1.00 94.38 87 PHE A O 1
ATOM 652 N N . ASN A 1 88 ? 1.208 3.356 -3.123 1.00 93.62 88 ASN A N 1
ATOM 653 C CA . ASN A 1 88 ? 2.588 3.151 -2.667 1.00 93.62 88 ASN A CA 1
ATOM 654 C C . ASN A 1 88 ? 3.267 1.989 -3.413 1.00 93.62 88 ASN A C 1
ATOM 656 O O . ASN A 1 88 ? 4.233 2.241 -4.138 1.00 93.62 88 ASN A O 1
ATOM 660 N N . PRO A 1 89 ? 2.749 0.748 -3.342 1.00 95.31 89 PRO A N 1
ATOM 661 C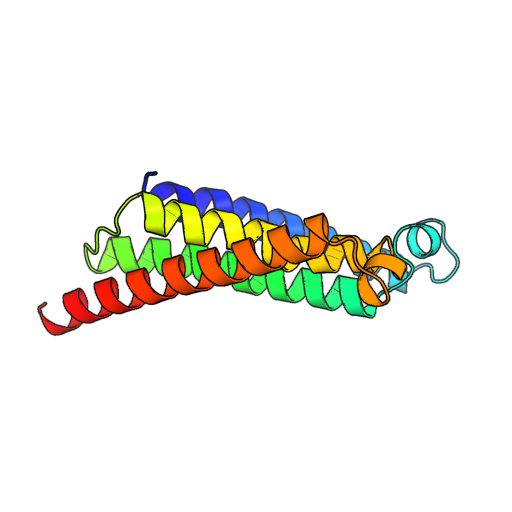 CA . PRO A 1 89 ? 3.368 -0.367 -4.043 1.00 95.31 89 PRO A CA 1
ATOM 662 C C . PRO A 1 89 ? 3.276 -0.219 -5.565 1.00 95.31 89 PRO A C 1
ATOM 664 O O . PRO A 1 89 ? 4.216 -0.590 -6.274 1.00 95.31 89 PRO A O 1
ATOM 667 N N . PHE A 1 90 ? 2.211 0.405 -6.086 1.00 95.94 90 PHE A N 1
ATOM 668 C CA . PHE A 1 90 ? 2.077 0.696 -7.516 1.00 95.94 90 PHE A CA 1
ATOM 669 C C . PHE A 1 90 ? 3.222 1.562 -8.059 1.00 95.94 90 PHE A C 1
ATOM 671 O O . PHE A 1 90 ? 3.666 1.357 -9.187 1.00 95.94 90 PHE A O 1
ATOM 678 N N . ALA A 1 91 ? 3.757 2.493 -7.264 1.00 94.88 91 ALA A N 1
ATOM 679 C CA . ALA A 1 91 ? 4.900 3.303 -7.674 1.00 94.88 91 ALA A CA 1
ATOM 680 C C . ALA A 1 91 ? 6.143 2.451 -7.980 1.00 94.88 91 ALA A C 1
ATOM 682 O O . ALA A 1 91 ? 6.884 2.759 -8.917 1.00 94.88 91 ALA A O 1
ATOM 683 N N . PHE A 1 92 ? 6.364 1.373 -7.221 1.00 95.62 92 PHE A N 1
ATOM 684 C CA . PHE A 1 92 ? 7.444 0.421 -7.485 1.00 95.62 92 PHE A CA 1
ATOM 685 C C . PHE A 1 92 ? 7.154 -0.441 -8.714 1.00 95.62 92 PHE A C 1
ATOM 687 O O . PHE A 1 92 ? 8.072 -0.697 -9.487 1.00 95.62 92 PHE A O 1
ATOM 694 N N . LEU A 1 93 ? 5.893 -0.817 -8.955 1.00 96.44 93 LEU A N 1
ATOM 695 C CA . LEU A 1 93 ? 5.500 -1.531 -10.174 1.00 96.44 93 LEU A CA 1
ATOM 696 C C . LEU A 1 93 ? 5.764 -0.684 -11.427 1.00 96.44 93 LEU A C 1
ATOM 698 O O . LEU A 1 93 ? 6.323 -1.177 -12.407 1.00 96.44 93 LEU A O 1
ATOM 702 N N . VAL A 1 94 ? 5.428 0.609 -11.379 1.00 95.81 94 VAL A N 1
ATOM 703 C CA . VAL A 1 94 ? 5.740 1.554 -12.462 1.00 95.81 94 VAL A CA 1
ATOM 704 C C . VAL A 1 94 ? 7.247 1.643 -12.680 1.00 95.81 94 VAL A C 1
ATOM 706 O O . VAL A 1 94 ? 7.687 1.550 -13.817 1.00 95.81 94 VAL A O 1
ATOM 709 N N . GLN A 1 95 ? 8.051 1.752 -11.620 1.00 94.50 95 GLN A N 1
ATOM 710 C CA . GLN A 1 95 ? 9.518 1.778 -11.734 1.00 94.50 95 GLN A CA 1
ATOM 711 C C . GLN A 1 95 ? 10.108 0.446 -12.229 1.00 94.50 95 GLN A C 1
ATOM 713 O O . GLN A 1 95 ? 11.146 0.439 -12.891 1.00 94.50 95 GLN A O 1
ATOM 718 N N . ALA A 1 96 ? 9.448 -0.679 -11.941 1.00 94.56 96 ALA A N 1
ATOM 719 C CA . ALA A 1 96 ? 9.839 -1.990 -12.443 1.00 94.56 96 ALA A CA 1
ATOM 720 C C . ALA A 1 96 ? 9.674 -2.091 -13.966 1.00 94.56 96 ALA A C 1
ATOM 722 O O . ALA A 1 96 ? 10.532 -2.676 -14.635 1.00 94.56 96 ALA A O 1
ATOM 723 N N . ALA A 1 97 ? 8.594 -1.503 -14.494 1.00 95.31 97 ALA A N 1
ATOM 724 C CA . ALA A 1 97 ? 8.287 -1.443 -15.921 1.00 95.31 97 ALA A CA 1
ATOM 725 C C . ALA A 1 97 ? 9.046 -0.322 -16.656 1.00 95.31 97 ALA A C 1
ATOM 727 O O . ALA A 1 97 ? 9.520 -0.518 -17.772 1.00 95.31 97 ALA A O 1
ATOM 728 N N . LEU A 1 98 ? 9.189 0.841 -16.015 1.00 95.00 98 LEU A N 1
ATOM 729 C CA . LEU A 1 98 ? 9.800 2.061 -16.545 1.00 95.00 98 LEU A CA 1
ATOM 730 C C . LEU A 1 98 ? 10.930 2.533 -15.609 1.00 95.00 98 LEU A C 1
ATOM 732 O O . LEU A 1 98 ? 10.721 3.415 -14.771 1.00 95.00 98 LEU A O 1
ATOM 736 N N . PRO A 1 99 ? 12.154 1.986 -15.740 1.00 91.19 99 PRO A N 1
ATOM 737 C CA . PRO A 1 99 ? 13.272 2.304 -14.845 1.00 91.19 99 PRO A CA 1
ATOM 738 C C . PRO A 1 99 ? 13.664 3.788 -14.817 1.00 91.19 99 PRO A C 1
ATOM 740 O O . PRO A 1 99 ? 14.216 4.266 -13.828 1.00 91.19 99 PRO A O 1
ATOM 743 N N . GLU A 1 100 ? 13.358 4.537 -15.876 1.00 92.62 100 GLU A N 1
ATOM 744 C CA . GLU A 1 100 ? 13.558 5.990 -15.963 1.00 92.62 100 GLU A CA 1
ATOM 745 C C . GLU A 1 100 ? 12.786 6.773 -14.888 1.00 92.62 100 GLU A C 1
ATOM 747 O O . GLU A 1 100 ? 13.274 7.791 -14.399 1.00 92.62 100 GLU A O 1
ATOM 752 N N . PHE A 1 101 ? 11.641 6.256 -14.424 1.00 92.44 101 PHE A N 1
ATOM 753 C CA . PHE A 1 101 ? 10.871 6.867 -13.336 1.00 92.44 101 PHE A CA 1
ATOM 754 C C . PHE A 1 101 ? 11.593 6.768 -11.989 1.00 92.44 101 PHE A C 1
ATOM 756 O O . PHE A 1 101 ? 11.229 7.465 -11.048 1.00 92.44 101 PHE A O 1
ATOM 763 N N . ARG A 1 102 ? 12.623 5.925 -11.869 1.00 87.38 102 ARG A N 1
ATOM 764 C CA . ARG A 1 102 ? 13.444 5.839 -10.658 1.00 87.38 102 ARG A CA 1
ATOM 765 C C . ARG A 1 102 ? 14.574 6.865 -10.648 1.00 87.38 102 ARG A C 1
ATOM 767 O O . ARG A 1 102 ? 14.912 7.382 -9.587 1.00 87.38 102 ARG A O 1
ATOM 774 N N . THR A 1 103 ? 15.183 7.138 -11.800 1.00 89.62 103 THR A N 1
ATOM 775 C CA . THR A 1 103 ? 16.334 8.051 -11.909 1.00 89.62 103 THR A CA 1
ATOM 776 C C . THR A 1 103 ? 15.912 9.496 -12.142 1.00 89.62 103 THR A C 1
ATOM 778 O O . THR A 1 103 ? 16.535 10.404 -11.596 1.00 89.62 103 THR A O 1
ATOM 781 N N . ALA A 1 104 ? 14.849 9.715 -12.914 1.00 91.69 104 ALA A N 1
ATOM 782 C CA . ALA A 1 104 ? 14.318 11.033 -13.239 1.00 91.69 104 ALA A CA 1
ATOM 783 C C . ALA A 1 104 ? 12.775 11.017 -13.225 1.00 91.69 104 ALA A C 1
ATOM 785 O O . ALA A 1 104 ? 12.143 11.168 -14.273 1.00 91.69 104 ALA A O 1
ATOM 786 N N . PRO A 1 105 ? 12.141 10.818 -12.050 1.00 91.44 105 PRO A N 1
ATOM 787 C CA . PRO A 1 105 ? 10.687 10.780 -11.951 1.00 91.44 105 PRO A CA 1
ATOM 788 C C . PRO A 1 105 ? 10.050 12.108 -12.392 1.00 91.44 105 PRO A C 1
ATOM 790 O O . PRO A 1 105 ? 10.483 13.178 -11.947 1.00 91.44 105 PRO A O 1
ATOM 793 N N . PRO A 1 106 ? 8.963 12.070 -13.184 1.00 95.12 106 PRO A N 1
ATOM 794 C CA . PRO A 1 106 ? 8.155 13.253 -13.455 1.00 95.12 106 PRO A CA 1
ATOM 795 C C . PRO A 1 106 ? 7.632 13.885 -12.158 1.00 95.12 106 PRO A C 1
ATOM 797 O O . PRO A 1 106 ? 7.204 13.182 -11.243 1.00 95.12 106 PRO A O 1
ATOM 800 N N . ALA A 1 107 ? 7.577 15.219 -12.093 1.00 95.81 107 ALA A N 1
ATOM 801 C CA . ALA A 1 107 ? 7.161 15.936 -10.880 1.00 95.81 107 ALA A CA 1
ATOM 802 C C . ALA A 1 107 ? 5.767 15.518 -10.372 1.00 95.81 107 ALA A C 1
ATOM 804 O O . ALA A 1 107 ? 5.566 15.355 -9.170 1.00 95.81 107 ALA A O 1
ATOM 805 N N . ILE A 1 108 ? 4.818 15.290 -11.288 1.00 94.94 108 ILE A N 1
ATOM 806 C CA . ILE A 1 108 ? 3.460 14.832 -10.956 1.00 94.94 108 ILE A CA 1
ATOM 807 C C . ILE A 1 108 ? 3.490 13.430 -10.337 1.00 94.94 108 ILE A C 1
ATOM 809 O O . ILE A 1 108 ? 2.794 13.184 -9.355 1.00 94.94 108 ILE A O 1
ATOM 813 N N . PHE A 1 109 ? 4.320 12.525 -10.866 1.00 94.06 109 PHE A N 1
ATOM 814 C CA . PHE A 1 109 ? 4.479 11.179 -10.315 1.00 94.06 109 PHE A CA 1
ATOM 815 C C . PHE A 1 109 ? 5.021 11.246 -8.884 1.00 94.06 109 PHE A C 1
ATOM 817 O O . PHE A 1 109 ? 4.409 10.695 -7.972 1.00 94.06 109 PHE A O 1
ATOM 824 N N . THR A 1 110 ? 6.092 12.011 -8.660 1.00 94.00 110 THR A N 1
ATOM 825 C CA . THR A 1 110 ? 6.655 12.229 -7.318 1.00 94.00 110 THR A CA 1
ATOM 826 C C . THR A 1 110 ? 5.627 12.817 -6.354 1.00 94.00 110 THR A C 1
ATOM 828 O O . THR A 1 110 ? 5.522 12.360 -5.217 1.00 94.00 110 THR A O 1
ATOM 831 N N . ALA A 1 111 ? 4.836 13.799 -6.794 1.00 95.44 111 ALA A N 1
ATOM 832 C CA . ALA A 1 111 ? 3.801 14.408 -5.964 1.00 95.44 111 ALA A CA 1
ATOM 833 C C . ALA A 1 111 ? 2.724 13.394 -5.544 1.00 95.44 111 ALA A C 1
ATOM 835 O O . ALA A 1 111 ? 2.342 13.364 -4.374 1.00 95.44 111 ALA A O 1
ATOM 836 N N . ILE A 1 112 ? 2.274 12.534 -6.465 1.00 94.62 112 ILE A N 1
ATOM 837 C CA . ILE A 1 112 ? 1.295 11.476 -6.172 1.00 94.62 112 ILE A CA 1
ATOM 838 C C . ILE A 1 112 ? 1.868 10.467 -5.173 1.00 94.62 112 ILE A C 1
ATOM 840 O O . ILE A 1 112 ? 1.179 10.129 -4.214 1.00 94.62 112 ILE A O 1
ATOM 844 N N . VAL A 1 113 ? 3.121 10.035 -5.350 1.00 94.31 113 VAL A N 1
ATOM 845 C CA . VAL A 1 113 ? 3.789 9.094 -4.432 1.00 94.31 113 VAL A CA 1
ATOM 846 C C . VAL A 1 113 ? 3.955 9.696 -3.035 1.00 94.31 113 VAL A C 1
ATOM 848 O O . VAL A 1 113 ? 3.708 9.043 -2.025 1.00 94.31 113 VAL A O 1
ATOM 851 N N . MET A 1 114 ? 4.340 10.968 -2.942 1.00 96.06 114 MET A N 1
ATOM 852 C CA . MET A 1 114 ? 4.454 11.638 -1.644 1.00 96.06 114 MET A CA 1
ATOM 853 C C . MET A 1 114 ? 3.091 11.776 -0.967 1.00 96.06 114 MET A C 1
ATOM 855 O O . MET A 1 114 ? 2.960 11.515 0.231 1.00 96.06 114 MET A O 1
ATOM 859 N N . LEU A 1 115 ? 2.059 12.130 -1.736 1.00 96.25 115 LEU A N 1
ATOM 860 C CA . LEU A 1 115 ? 0.695 12.211 -1.233 1.00 96.25 115 LEU A CA 1
ATOM 861 C C . LEU A 1 115 ? 0.192 10.846 -0.752 1.00 96.25 115 LEU A C 1
ATOM 863 O O . LEU A 1 115 ? -0.414 10.774 0.317 1.00 96.25 115 LEU A O 1
ATOM 867 N N . SER A 1 116 ? 0.459 9.769 -1.494 1.00 95.69 116 SER A N 1
ATOM 868 C CA . SER A 1 116 ? 0.071 8.414 -1.101 1.00 95.69 116 SER A CA 1
ATOM 869 C C . SER A 1 116 ? 0.792 7.974 0.174 1.00 95.69 116 SER A C 1
ATOM 871 O O . SER A 1 116 ? 0.137 7.496 1.099 1.00 95.69 116 SER A O 1
ATOM 873 N N . CYS A 1 117 ? 2.094 8.243 0.302 1.00 95.06 117 CYS A N 1
ATOM 874 C CA . CYS A 1 117 ? 2.865 7.960 1.515 1.00 95.06 117 CYS A CA 1
ATOM 875 C C . CYS A 1 117 ? 2.309 8.686 2.747 1.00 95.06 117 CYS A C 1
ATOM 877 O O . CYS A 1 117 ? 2.140 8.075 3.809 1.00 95.06 117 CYS A O 1
ATOM 879 N N . LEU A 1 118 ? 1.991 9.975 2.608 1.00 97.25 118 LEU A N 1
ATOM 880 C CA . LEU A 1 118 ? 1.397 10.768 3.686 1.00 97.25 118 LEU A CA 1
ATOM 881 C C . LEU A 1 118 ? -0.001 10.255 4.049 1.00 97.25 118 LEU A C 1
ATOM 883 O O . LEU A 1 118 ? -0.295 10.060 5.230 1.00 97.25 118 LEU A O 1
ATOM 887 N N . ALA A 1 119 ? -0.841 9.981 3.049 1.00 95.69 119 ALA A N 1
ATOM 888 C CA . ALA A 1 119 ? -2.193 9.469 3.247 1.00 95.69 119 ALA A CA 1
ATOM 889 C C . ALA A 1 119 ? -2.194 8.103 3.958 1.00 95.69 119 ALA A C 1
ATOM 891 O O . ALA A 1 119 ? -2.937 7.930 4.927 1.00 95.69 119 ALA A O 1
ATOM 892 N N . THR A 1 120 ? -1.319 7.176 3.545 1.00 95.62 120 THR A N 1
ATOM 893 C CA . THR A 1 120 ? -1.100 5.883 4.215 1.00 95.62 120 THR A CA 1
ATOM 894 C C . THR A 1 120 ? -0.692 6.075 5.667 1.00 95.62 120 THR A C 1
ATOM 896 O O . THR A 1 120 ? -1.288 5.477 6.563 1.00 95.62 120 THR A O 1
ATOM 899 N N . SER A 1 121 ? 0.307 6.928 5.909 1.00 96.44 121 SER A N 1
ATOM 900 C CA . SER A 1 121 ? 0.888 7.126 7.240 1.00 96.44 121 SER A CA 1
ATOM 901 C C . SER A 1 121 ? -0.125 7.715 8.216 1.00 96.44 121 SER A C 1
ATOM 903 O O . SER A 1 121 ? -0.272 7.217 9.332 1.00 96.44 121 SER A O 1
ATOM 905 N N . ILE A 1 122 ? -0.869 8.737 7.786 1.00 97.50 122 ILE A N 1
ATOM 906 C CA . ILE A 1 122 ? -1.916 9.356 8.604 1.00 97.50 122 ILE A CA 1
ATOM 907 C C . ILE A 1 122 ? -3.074 8.373 8.810 1.00 97.50 122 ILE A C 1
ATOM 909 O O . ILE A 1 122 ? -3.538 8.205 9.938 1.00 97.50 122 ILE A O 1
ATOM 913 N N . GLY A 1 123 ? -3.516 7.695 7.747 1.00 97.19 123 GLY A N 1
ATOM 914 C CA . GLY A 1 123 ? -4.638 6.760 7.790 1.00 97.19 123 GLY A CA 1
ATOM 915 C C . GLY A 1 123 ? -4.401 5.595 8.752 1.00 97.19 123 GLY A C 1
ATOM 916 O O . GLY A 1 123 ? -5.190 5.390 9.682 1.00 97.19 123 GLY A O 1
ATOM 917 N N . PHE A 1 124 ? -3.300 4.858 8.578 1.00 97.31 124 PHE A N 1
ATOM 918 C CA . PHE A 1 124 ? -2.954 3.752 9.473 1.00 97.31 124 PHE A CA 1
ATOM 919 C C . PHE A 1 124 ? -2.529 4.246 10.853 1.00 97.31 124 PHE A C 1
ATOM 921 O O . PHE A 1 124 ? -3.014 3.719 11.852 1.00 97.31 124 PHE A O 1
ATOM 928 N N . GLY A 1 125 ? -1.691 5.281 10.939 1.00 97.75 125 GLY A N 1
ATOM 929 C CA . GLY A 1 125 ? -1.197 5.793 12.216 1.00 97.75 125 GLY A CA 1
ATOM 930 C C . GLY A 1 125 ? -2.326 6.241 13.144 1.00 97.75 125 GLY A C 1
ATOM 931 O O . GLY A 1 125 ? -2.409 5.790 14.287 1.00 97.75 125 GLY A O 1
ATOM 932 N N . ALA A 1 126 ? -3.251 7.066 12.649 1.00 97.38 126 ALA A N 1
ATOM 933 C CA . ALA A 1 126 ? -4.380 7.527 13.454 1.00 97.38 126 ALA A CA 1
ATOM 934 C C . ALA A 1 126 ? -5.343 6.384 13.814 1.00 97.38 126 ALA A C 1
ATOM 936 O O . ALA A 1 126 ? -5.845 6.330 14.938 1.00 97.38 126 ALA A O 1
ATOM 937 N N . THR A 1 127 ? -5.583 5.445 12.891 1.00 97.06 127 THR A N 1
ATOM 938 C CA . THR A 1 127 ? -6.449 4.292 13.178 1.00 97.06 127 THR A CA 1
ATOM 939 C C . THR A 1 127 ? -5.831 3.377 14.240 1.00 97.06 127 THR A C 1
ATOM 941 O O . THR A 1 127 ? -6.550 2.891 15.111 1.00 97.06 127 THR A O 1
ATOM 944 N N . ALA A 1 128 ? -4.508 3.194 14.233 1.00 97.69 128 ALA A N 1
ATOM 945 C CA . ALA A 1 128 ? -3.799 2.390 15.226 1.00 97.69 128 ALA A CA 1
ATOM 946 C C . ALA A 1 128 ? -3.926 3.000 16.626 1.00 97.69 128 ALA A C 1
ATOM 948 O O . ALA A 1 128 ? -4.276 2.299 17.575 1.00 97.69 128 ALA A O 1
ATOM 949 N N . TRP A 1 129 ? -3.725 4.316 16.744 1.00 97.44 129 TRP A N 1
ATOM 950 C CA . TRP A 1 129 ? -3.920 5.031 18.006 1.00 97.44 129 TRP A CA 1
ATOM 951 C C . TRP A 1 129 ? -5.359 4.950 18.510 1.00 97.44 129 TRP A C 1
ATOM 953 O O . TRP A 1 129 ? -5.576 4.790 19.710 1.00 97.44 129 TRP A O 1
ATOM 963 N N . LEU A 1 130 ? -6.346 4.996 17.612 1.00 96.38 130 LEU A N 1
ATOM 964 C CA . LEU A 1 130 ? -7.747 4.827 17.989 1.00 96.38 130 LEU A CA 1
ATOM 965 C C . LEU A 1 130 ? -8.031 3.419 18.536 1.00 96.38 130 LEU A C 1
ATOM 967 O O . LEU A 1 130 ? -8.721 3.289 19.547 1.00 96.38 130 LEU A O 1
ATOM 971 N N . ILE A 1 131 ? -7.500 2.378 17.888 1.00 96.62 131 ILE A N 1
ATOM 972 C CA . ILE A 1 131 ? -7.608 0.990 18.363 1.00 96.62 131 ILE A CA 1
ATOM 973 C C . ILE A 1 131 ? -6.949 0.855 19.741 1.00 96.62 131 ILE A C 1
ATOM 975 O O . ILE A 1 131 ? -7.566 0.317 20.658 1.00 96.62 131 ILE A O 1
ATOM 979 N N . ALA A 1 132 ? -5.736 1.386 19.911 1.00 96.25 132 ALA A N 1
ATOM 980 C CA . ALA A 1 132 ? -5.015 1.343 21.181 1.00 96.25 132 ALA A CA 1
ATOM 981 C C . ALA A 1 132 ? -5.788 2.057 22.301 1.00 96.25 132 ALA A C 1
ATOM 983 O O . ALA A 1 132 ? -5.971 1.499 23.380 1.00 96.25 132 ALA A O 1
ATOM 984 N N . ALA A 1 133 ? -6.324 3.250 22.028 1.00 94.81 133 ALA A N 1
ATOM 985 C CA . ALA A 1 133 ? -7.146 3.982 22.986 1.00 94.81 133 ALA A CA 1
ATOM 986 C C . ALA A 1 133 ? -8.406 3.199 23.387 1.00 94.81 133 ALA A C 1
ATOM 988 O O . ALA A 1 133 ? -8.833 3.275 24.535 1.00 94.81 133 ALA A O 1
ATOM 989 N N . ARG A 1 134 ? -9.007 2.430 22.471 1.00 93.44 134 ARG A N 1
ATOM 990 C CA . ARG A 1 134 ? -10.144 1.561 22.802 1.00 93.44 134 ARG A CA 1
ATOM 991 C C . ARG A 1 134 ? -9.734 0.365 23.652 1.00 93.44 134 ARG A C 1
ATOM 993 O O . ARG A 1 134 ? -10.440 0.074 24.604 1.00 93.44 134 ARG A O 1
ATOM 1000 N N . ALA A 1 135 ? -8.603 -0.262 23.346 1.00 91.50 135 ALA A N 1
ATOM 1001 C CA . ALA A 1 135 ? -8.105 -1.425 24.076 1.00 91.50 135 ALA A CA 1
ATOM 1002 C C . ALA A 1 135 ? -7.643 -1.105 25.511 1.00 91.50 135 ALA A C 1
ATOM 1004 O O . ALA A 1 135 ? -7.714 -1.963 26.378 1.00 91.50 135 ALA A O 1
ATOM 1005 N N . VAL A 1 136 ? -7.162 0.115 25.778 1.00 93.12 136 VAL A N 1
ATOM 1006 C CA . VAL A 1 136 ? -6.778 0.529 27.144 1.00 93.12 136 VAL A CA 1
ATOM 1007 C C . VAL A 1 136 ? -7.999 0.873 28.006 1.00 93.12 136 VAL A C 1
ATOM 1009 O O . VAL A 1 136 ? -7.939 0.759 29.225 1.00 93.12 136 VAL A O 1
ATOM 1012 N N . ASN A 1 137 ? -9.102 1.298 27.385 1.00 85.69 137 ASN A N 1
ATOM 1013 C CA . ASN A 1 137 ? -10.325 1.711 28.082 1.00 85.69 137 ASN A CA 1
ATOM 1014 C C . ASN A 1 137 ? -11.406 0.611 28.143 1.00 85.69 137 ASN A C 1
ATOM 1016 O O . ASN A 1 137 ? -12.524 0.897 28.574 1.00 85.69 137 ASN A O 1
ATOM 1020 N N . SER A 1 138 ? -11.105 -0.598 27.658 1.00 69.62 138 SER A N 1
ATOM 1021 C CA . SER A 1 138 ? -11.975 -1.785 27.688 1.00 69.62 138 SER A CA 1
ATOM 1022 C C . SER A 1 138 ? -11.634 -2.689 28.860 1.00 69.62 138 SER A C 1
ATOM 1024 O O . SER A 1 138 ? -12.583 -3.156 29.524 1.00 69.62 138 SER A O 1
#

Secondary structure (DSSP, 8-state):
--THHHHHHHHHHHHHHHHHHHHHHHHHH-TTSHHHHH---HHHHHHHHHHHHHHHHHHHHHHHHHHHHT----HHHHHHHHHHHHHHHHHHHHHHH-THHHHS--HHHHHHHHHHHHHHHHHHHHHHHHHHHHHH--

Organism: NCBI:txid29468

Sequence (138 aa):
MSLSAFAVVGALCLSMALIEAWLLVGLLASPDGMLQRLLPNRSDLVRSHIDYLMMALFLFAFYGLCRLSGAAPQGWLIAGACFGACFNPFAFLVQAALPEFRTAPPAIFTAIVMLSCLATSIGFGATAWLIAARAVNS